Protein AF-A0A8J4PX14-F1 (afdb_monomer_lite)

Radius of gyration: 31.68 Å; chains: 1; bounding box: 66×35×113 Å

Foldseek 3Di:
DDDYDDDDDDDDDDDDDDPPPPDDPPPPVVVVVVLLVVLVVLVVVLCVQLVVLVVQLVVVCVVQNDPHPVSVVSVVSSVLSLLCSQPVPLSVQLCVQQVVCVVDPDDRPPSNVVSVVVSVVSSVVSVCSSPDDPPPD

pLDDT: mean 73.09, std 22.47, range [30.06, 97.12]

Structure (mmCIF, N/CA/C/O backbone):
data_AF-A0A8J4PX14-F1
#
_entry.id   AF-A0A8J4PX14-F1
#
loop_
_atom_site.group_PDB
_atom_site.id
_atom_site.type_symbol
_atom_site.label_atom_id
_atom_site.label_alt_id
_atom_site.label_comp_id
_atom_site.label_asym_id
_atom_site.label_entity_id
_atom_site.label_seq_id
_atom_site.pdbx_PDB_ins_code
_atom_site.Cartn_x
_atom_site.Cartn_y
_atom_site.Cartn_z
_atom_site.occupancy
_atom_site.B_iso_or_equiv
_atom_site.auth_seq_id
_atom_site.auth_comp_id
_atom_site.auth_asym_id
_atom_site.auth_atom_id
_atom_site.pdbx_PDB_model_num
ATOM 1 N N . MET A 1 1 ? -36.369 -15.112 91.575 1.00 40.59 1 MET A N 1
ATOM 2 C CA . MET A 1 1 ? -36.969 -16.454 91.476 1.00 40.59 1 MET A CA 1
ATOM 3 C C . MET A 1 1 ? -36.694 -16.971 90.076 1.00 40.59 1 MET A C 1
ATOM 5 O O . MET A 1 1 ? -37.135 -16.351 89.119 1.00 40.59 1 MET A O 1
ATOM 9 N N . SER A 1 2 ? -35.874 -18.019 89.981 1.00 30.06 2 SER A N 1
ATOM 10 C CA . SER A 1 2 ? -35.729 -18.909 88.817 1.00 30.06 2 SER A CA 1
ATOM 11 C C . SER A 1 2 ? -37.107 -19.514 88.474 1.00 30.06 2 SER A C 1
ATOM 13 O O . SER A 1 2 ? -37.951 -19.571 89.363 1.00 30.06 2 SER A O 1
ATOM 15 N N . THR A 1 3 ? -37.457 -19.880 87.237 1.00 31.44 3 THR A N 1
ATOM 16 C CA . THR A 1 3 ? -36.949 -21.044 86.479 1.00 31.44 3 THR A CA 1
ATOM 17 C C . THR A 1 3 ? -37.614 -21.076 85.077 1.00 31.44 3 THR A C 1
ATOM 19 O O . THR A 1 3 ? -38.815 -20.837 85.016 1.00 31.44 3 THR A O 1
ATOM 22 N N . THR A 1 4 ? -36.872 -21.201 83.954 1.00 35.91 4 THR A N 1
ATOM 23 C CA . THR A 1 4 ? -36.577 -22.466 83.185 1.00 35.91 4 THR A CA 1
ATOM 24 C C . THR A 1 4 ? -37.675 -22.642 82.089 1.00 35.91 4 THR A C 1
ATOM 26 O O . THR A 1 4 ? -38.838 -22.430 82.389 1.00 35.91 4 THR A O 1
ATOM 29 N N . THR A 1 5 ? -37.482 -22.953 80.792 1.00 37.22 5 THR A N 1
ATOM 30 C CA . THR A 1 5 ? -36.417 -23.643 80.024 1.00 37.22 5 THR A CA 1
ATOM 31 C C . THR A 1 5 ? -36.849 -23.780 78.538 1.00 37.22 5 THR A C 1
ATOM 33 O O . THR A 1 5 ? -38.038 -23.989 78.331 1.00 37.22 5 THR A O 1
ATOM 36 N N . THR A 1 6 ? -35.887 -23.797 77.584 1.00 34.56 6 THR A N 1
ATOM 37 C CA . THR A 1 6 ? -35.778 -24.621 76.322 1.00 34.56 6 THR A CA 1
ATOM 38 C C . THR A 1 6 ? -36.933 -24.665 75.283 1.00 34.56 6 THR A C 1
ATOM 40 O O . THR A 1 6 ? -38.087 -24.555 75.648 1.00 34.56 6 THR A O 1
ATOM 43 N N . THR A 1 7 ? -36.801 -24.911 73.965 1.00 35.59 7 THR A N 1
ATOM 44 C CA . THR A 1 7 ? -35.745 -25.330 73.008 1.00 35.59 7 THR A CA 1
ATOM 45 C C . THR A 1 7 ? -36.362 -25.271 71.585 1.00 35.59 7 THR A C 1
ATOM 47 O O . THR A 1 7 ? -37.459 -25.774 71.389 1.00 35.59 7 THR A O 1
ATOM 50 N N . THR A 1 8 ? -35.643 -24.660 70.633 1.00 35.91 8 THR A N 1
ATOM 51 C CA . THR A 1 8 ? -35.328 -25.094 69.240 1.00 35.91 8 THR A CA 1
ATOM 52 C C . THR A 1 8 ? -36.409 -25.412 68.166 1.00 35.91 8 THR A C 1
ATOM 54 O O . THR A 1 8 ? -37.033 -26.462 68.191 1.00 35.91 8 THR A O 1
ATOM 57 N N . ALA A 1 9 ? -36.380 -24.564 67.115 1.00 38.91 9 ALA A N 1
ATOM 58 C CA . ALA A 1 9 ? -36.280 -24.822 65.653 1.00 38.91 9 ALA A CA 1
ATOM 59 C C . ALA A 1 9 ? -37.485 -25.100 64.714 1.00 38.91 9 ALA A C 1
ATOM 61 O O . ALA A 1 9 ? -38.444 -25.783 65.050 1.00 38.91 9 ALA A O 1
ATOM 62 N N . ALA A 1 10 ? -37.236 -24.637 63.469 1.00 36.09 10 ALA A N 1
ATOM 63 C CA . ALA A 1 10 ? -37.958 -24.705 62.184 1.00 36.09 10 ALA A CA 1
ATOM 64 C C . ALA A 1 10 ? -39.136 -23.712 62.057 1.00 36.09 10 ALA A C 1
ATOM 66 O O . ALA A 1 10 ? -39.951 -23.604 62.956 1.00 36.09 10 ALA A O 1
ATOM 67 N N . ASP A 1 11 ? -39.275 -22.894 61.009 1.00 40.09 11 ASP A N 1
ATOM 68 C CA . ASP A 1 11 ? -39.080 -23.210 59.595 1.00 40.09 11 ASP A CA 1
ATOM 69 C C . ASP A 1 11 ? -38.941 -21.920 58.742 1.00 40.09 11 ASP A C 1
ATOM 71 O O . ASP A 1 11 ? -39.636 -20.935 58.971 1.00 40.09 11 ASP A O 1
ATOM 75 N N . ASN A 1 12 ? -37.989 -21.965 57.805 1.00 39.19 12 ASN A N 1
ATOM 76 C CA . ASN A 1 12 ? -37.884 -21.306 56.493 1.00 39.19 12 ASN A CA 1
ATOM 77 C C . ASN A 1 12 ? -38.419 -19.884 56.221 1.00 39.19 12 ASN A C 1
ATOM 79 O O . ASN A 1 12 ? -39.603 -19.592 56.328 1.00 39.19 12 ASN A O 1
ATOM 83 N N . GLY A 1 13 ? -37.554 -19.072 55.590 1.00 36.53 13 GLY A N 1
ATOM 84 C CA . GLY A 1 13 ? -38.015 -18.091 54.594 1.00 36.53 13 GLY A CA 1
ATOM 85 C C . GLY A 1 13 ? -37.342 -16.726 54.628 1.00 36.53 13 GLY A C 1
ATOM 86 O O . GLY A 1 13 ? -38.005 -15.701 54.710 1.00 36.53 13 GLY A O 1
ATOM 87 N N . ASN A 1 14 ? -36.016 -16.717 54.581 1.00 37.09 14 ASN A N 1
ATOM 88 C CA . ASN A 1 14 ? -35.177 -15.534 54.465 1.00 37.09 14 ASN A CA 1
ATOM 89 C C . ASN A 1 14 ? -35.270 -14.902 53.050 1.00 37.09 14 ASN A C 1
ATOM 91 O O . ASN A 1 14 ? -35.426 -15.621 52.067 1.00 37.09 14 ASN A O 1
ATOM 95 N N . GLN A 1 15 ? -34.974 -13.597 52.985 1.00 37.38 15 GLN A N 1
ATOM 96 C CA . GLN A 1 15 ? -34.470 -12.820 51.829 1.00 37.38 15 GLN A CA 1
ATOM 97 C C . GLN A 1 15 ? -35.516 -12.161 50.910 1.00 37.38 15 GLN A C 1
ATOM 99 O O . GLN A 1 15 ? -36.243 -12.813 50.177 1.00 37.38 15 GLN A O 1
ATOM 104 N N . MET A 1 16 ? -35.743 -10.850 51.051 1.00 39.72 16 MET A N 1
ATOM 105 C CA . MET A 1 16 ? -34.921 -9.705 50.596 1.00 39.72 16 MET A CA 1
ATOM 106 C C . MET A 1 16 ? -35.295 -9.235 49.179 1.00 39.72 16 MET A C 1
ATOM 108 O O . MET A 1 16 ? -35.085 -9.924 48.192 1.00 39.72 16 MET A O 1
ATOM 112 N N . ILE A 1 17 ? -35.845 -8.015 49.141 1.00 47.00 17 ILE A N 1
ATOM 113 C CA . ILE A 1 17 ? -35.634 -6.928 48.169 1.00 47.00 17 ILE A CA 1
ATOM 114 C C . ILE A 1 17 ? -35.046 -7.369 46.814 1.00 47.00 17 ILE A C 1
ATOM 116 O O . ILE A 1 17 ? -33.834 -7.492 46.659 1.00 47.00 17 ILE A O 1
ATOM 120 N N . GLY A 1 18 ? -35.909 -7.508 45.807 1.00 33.50 18 GLY A N 1
ATOM 121 C CA . GLY A 1 18 ? -35.527 -7.728 44.413 1.00 33.50 18 GLY A CA 1
ATOM 122 C C . GLY A 1 18 ? -36.053 -6.609 43.523 1.00 33.50 18 GLY A C 1
ATOM 123 O O . GLY A 1 18 ? -37.163 -6.686 43.009 1.00 33.50 18 GLY A O 1
ATOM 124 N N . ASN 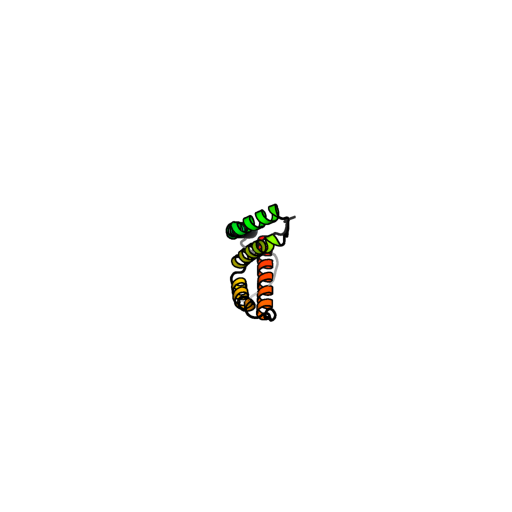A 1 19 ? -35.246 -5.564 43.353 1.00 39.38 19 ASN A N 1
ATOM 125 C CA . ASN A 1 19 ? -35.448 -4.512 42.364 1.00 39.38 19 ASN A CA 1
ATOM 126 C C . ASN A 1 19 ? -35.190 -5.121 40.971 1.00 39.38 19 ASN A C 1
ATOM 128 O O . ASN A 1 19 ? -34.036 -5.283 40.571 1.00 39.38 19 ASN A O 1
ATOM 132 N N . ILE A 1 20 ? -36.240 -5.516 40.249 1.00 43.06 20 ILE A N 1
ATOM 133 C CA . ILE A 1 20 ? -36.115 -6.050 38.885 1.00 43.06 20 ILE A CA 1
ATOM 134 C C . ILE A 1 20 ? -35.960 -4.861 37.929 1.00 43.06 20 ILE A C 1
ATOM 136 O O . ILE A 1 20 ? -36.902 -4.430 37.271 1.00 43.06 20 ILE A O 1
ATOM 140 N N . LEU A 1 21 ? -34.749 -4.301 37.885 1.00 37.38 21 LEU A N 1
ATOM 141 C CA . LEU A 1 21 ? -34.291 -3.513 36.748 1.00 37.38 21 LEU A CA 1
ATOM 142 C C . LEU A 1 21 ? -33.835 -4.516 35.685 1.00 37.38 21 LEU A C 1
ATOM 144 O O . LEU A 1 21 ? -32.763 -5.116 35.789 1.00 37.38 21 LEU A O 1
ATOM 148 N N . SER A 1 22 ? -34.686 -4.736 34.690 1.00 41.22 22 SER A N 1
ATOM 149 C CA . SER A 1 22 ? -34.399 -5.544 33.511 1.00 41.22 22 SER A CA 1
ATOM 150 C C . SER A 1 22 ? -33.122 -5.036 32.831 1.00 41.22 22 SER A C 1
ATOM 152 O O . SER A 1 22 ? -33.132 -4.010 32.154 1.00 41.22 22 SER A O 1
ATOM 154 N N . LYS A 1 23 ? -32.000 -5.740 33.020 1.00 39.00 23 LYS A N 1
ATOM 155 C CA . LYS A 1 23 ? -30.774 -5.539 32.241 1.00 39.00 23 LYS A CA 1
ATOM 156 C C . LYS A 1 23 ? -31.018 -6.051 30.824 1.00 39.00 23 LYS A C 1
ATOM 158 O O . LYS A 1 23 ? -30.831 -7.226 30.535 1.00 39.00 23 LYS A O 1
ATOM 163 N N . THR A 1 24 ? -31.444 -5.162 29.941 1.00 47.75 24 THR A N 1
ATOM 164 C CA . THR A 1 24 ? -31.309 -5.348 28.496 1.00 47.75 24 THR A CA 1
ATOM 165 C C . THR A 1 24 ? -29.828 -5.472 28.103 1.00 47.75 24 THR A C 1
ATOM 167 O O . THR A 1 24 ? -29.012 -4.695 28.613 1.00 47.75 24 THR A O 1
ATOM 170 N N . PRO A 1 25 ? -29.453 -6.363 27.168 1.00 46.44 25 PRO A N 1
ATOM 171 C CA . PRO A 1 25 ? -28.096 -6.457 26.636 1.00 46.44 25 PRO A CA 1
ATOM 172 C C . PRO A 1 25 ? -27.865 -5.356 25.581 1.00 46.44 25 PRO A C 1
ATOM 174 O O . PRO A 1 25 ? -27.688 -5.634 24.409 1.00 46.44 25 PRO A O 1
ATOM 177 N N . PHE A 1 26 ? -27.896 -4.080 25.977 1.00 44.81 26 PHE A N 1
ATOM 178 C CA . PHE A 1 26 ? -27.742 -2.938 25.050 1.00 44.81 26 PHE A CA 1
ATOM 179 C C . PHE A 1 26 ? -26.275 -2.546 24.769 1.00 44.81 26 PHE A C 1
ATOM 181 O O . PHE A 1 26 ? -26.020 -1.633 23.989 1.00 44.81 26 PHE A O 1
ATOM 188 N N . GLY A 1 27 ? -25.299 -3.205 25.405 1.00 47.22 27 GLY A N 1
ATOM 189 C CA . GLY A 1 27 ? -23.880 -2.824 25.322 1.00 47.22 27 GLY A CA 1
ATOM 190 C C . GLY A 1 27 ? -23.070 -3.502 24.210 1.00 47.22 27 GLY A C 1
ATOM 191 O O . GLY A 1 27 ? -22.103 -2.913 23.732 1.00 47.22 27 GLY A O 1
ATOM 192 N N . GLN A 1 28 ? -23.439 -4.717 23.785 1.00 48.06 28 GLN A N 1
ATOM 193 C CA . GLN A 1 28 ? -22.670 -5.470 22.779 1.00 48.06 28 GLN A CA 1
ATOM 194 C C . GLN A 1 28 ? -22.981 -5.024 21.344 1.00 48.06 28 GLN A C 1
ATOM 196 O O . GLN A 1 28 ? -22.049 -4.842 20.562 1.00 48.06 28 GLN A O 1
ATOM 201 N N . ASP A 1 29 ? -24.246 -4.745 21.020 1.00 51.19 29 ASP A N 1
ATOM 202 C CA . ASP A 1 29 ? -24.641 -4.245 19.696 1.00 51.19 29 ASP A CA 1
ATOM 203 C C . ASP A 1 29 ? -24.076 -2.851 19.385 1.00 51.19 29 ASP A C 1
ATOM 205 O O . ASP A 1 29 ? -23.633 -2.597 18.265 1.00 51.19 29 ASP A O 1
ATOM 209 N N . GLN A 1 30 ? -23.999 -1.954 20.378 1.00 54.94 30 GLN A N 1
ATOM 210 C CA . GLN A 1 30 ? -23.399 -0.627 20.187 1.00 54.94 30 GLN A CA 1
ATOM 211 C C . GLN A 1 30 ? -21.893 -0.690 19.905 1.00 54.94 30 GLN A C 1
ATOM 213 O O . GLN A 1 30 ? -21.396 0.084 19.087 1.00 54.94 30 GLN A O 1
ATOM 218 N N . GLN A 1 31 ? -21.160 -1.602 20.551 1.00 57.56 31 GLN A N 1
ATOM 219 C CA . GLN A 1 31 ? -19.727 -1.769 20.291 1.00 57.56 31 GLN A CA 1
ATOM 220 C C . GLN A 1 31 ? -19.463 -2.398 18.922 1.00 57.56 31 GLN A C 1
ATOM 222 O O . GLN A 1 31 ? -18.544 -1.962 18.229 1.00 57.56 31 GLN A O 1
ATOM 227 N N . LEU A 1 32 ? -20.278 -3.370 18.500 1.00 58.09 32 LEU A N 1
ATOM 228 C CA . LEU A 1 32 ? -20.174 -3.962 17.164 1.00 58.09 32 LEU A CA 1
ATOM 229 C C . LEU A 1 32 ? -20.493 -2.944 16.062 1.00 58.09 32 LEU A C 1
ATOM 231 O O . LEU A 1 32 ? -19.744 -2.856 15.089 1.00 58.09 32 LEU A O 1
ATOM 235 N N . GLN A 1 33 ? -21.539 -2.129 16.239 1.00 60.44 33 GLN A N 1
ATOM 236 C CA . GLN A 1 33 ? -21.878 -1.063 15.293 1.00 60.44 33 GLN A CA 1
ATOM 237 C C . GLN A 1 33 ? -20.797 0.022 15.233 1.00 60.44 33 GLN A C 1
ATOM 239 O O . GLN A 1 33 ? -20.391 0.397 14.138 1.00 60.44 33 GLN A O 1
ATOM 244 N N . GLN A 1 34 ? -20.256 0.482 16.368 1.00 62.03 34 GLN A N 1
ATOM 245 C CA . GLN A 1 34 ? -19.150 1.455 16.367 1.00 62.03 34 GLN A CA 1
ATOM 246 C C . GLN A 1 34 ? -17.884 0.893 15.713 1.00 62.03 34 GLN A C 1
ATOM 248 O O . GLN A 1 34 ? -17.211 1.602 14.964 1.00 62.03 34 GLN A O 1
ATOM 253 N N . GLN A 1 35 ? -17.577 -0.384 15.952 1.00 62.12 35 GLN A N 1
ATOM 254 C CA . GLN A 1 35 ? -16.419 -1.042 15.357 1.00 62.12 35 GLN A CA 1
ATOM 255 C C . GLN A 1 35 ? -16.589 -1.240 13.843 1.00 62.12 35 GLN A C 1
ATOM 257 O O . GLN A 1 35 ? -15.630 -1.047 13.099 1.00 62.12 35 GLN A O 1
ATOM 262 N N . GLN A 1 36 ? -17.791 -1.571 13.359 1.00 60.94 36 GLN A N 1
ATOM 263 C CA . GLN A 1 36 ? -18.084 -1.625 11.922 1.00 60.94 36 GLN A CA 1
ATOM 264 C C . GLN A 1 36 ? -18.052 -0.232 11.277 1.00 60.94 36 GLN A C 1
ATOM 266 O O . GLN A 1 36 ? -17.442 -0.069 10.222 1.00 60.94 36 GLN A O 1
ATOM 271 N N . GLN A 1 37 ? -18.621 0.784 11.932 1.00 61.62 37 GLN A N 1
ATOM 272 C CA . GLN A 1 37 ? -18.620 2.162 11.434 1.00 61.62 37 GLN A CA 1
ATOM 273 C C . GLN A 1 37 ? -17.190 2.705 11.289 1.00 61.62 37 GLN A C 1
ATOM 275 O O . GLN A 1 37 ? -16.845 3.248 10.244 1.00 61.62 37 GLN A O 1
ATOM 280 N N . GLN A 1 38 ? -16.326 2.491 12.291 1.00 63.62 38 GLN A N 1
ATOM 281 C CA . GLN A 1 38 ? -14.915 2.894 12.232 1.00 63.62 38 GLN A CA 1
ATOM 282 C C . GLN A 1 38 ? -14.143 2.196 11.102 1.00 63.62 38 GLN A C 1
ATOM 284 O O . GLN A 1 38 ? -13.299 2.826 10.460 1.00 63.62 38 GLN A O 1
ATOM 289 N N . LYS A 1 39 ? -14.428 0.914 10.827 1.00 62.41 39 LYS A N 1
ATOM 290 C CA . LYS A 1 39 ? -13.795 0.177 9.718 1.00 62.41 39 LYS A CA 1
ATOM 291 C C . LYS A 1 39 ? -14.177 0.758 8.360 1.00 62.41 39 LYS A C 1
ATOM 293 O O . LYS A 1 39 ? -13.288 0.970 7.539 1.00 62.41 39 LYS A O 1
ATOM 298 N N . ILE A 1 40 ? -15.463 1.051 8.154 1.00 64.25 40 ILE A N 1
ATOM 299 C CA . ILE A 1 40 ? -15.974 1.663 6.919 1.00 64.25 40 ILE A CA 1
ATOM 300 C C . ILE A 1 40 ? -15.306 3.024 6.701 1.00 64.25 40 ILE A C 1
ATOM 302 O O . ILE A 1 40 ? -14.704 3.236 5.653 1.00 64.25 40 ILE A O 1
ATOM 306 N N . THR A 1 41 ? -15.271 3.887 7.726 1.00 73.62 41 THR A N 1
ATOM 307 C CA . THR A 1 41 ? -14.597 5.193 7.628 1.00 73.62 41 THR A CA 1
ATOM 308 C C . THR A 1 41 ? -13.110 5.055 7.289 1.00 73.62 41 THR A C 1
ATOM 310 O O . THR A 1 41 ? -12.593 5.820 6.481 1.00 73.62 41 THR A O 1
ATOM 313 N N . THR A 1 42 ? -12.417 4.067 7.864 1.00 77.75 42 THR A N 1
ATOM 314 C CA . THR A 1 42 ? -10.980 3.860 7.608 1.00 77.75 42 THR A CA 1
ATOM 315 C C . THR A 1 42 ? -10.719 3.357 6.185 1.00 77.75 42 THR A C 1
ATOM 317 O O . THR A 1 42 ? -9.786 3.820 5.532 1.00 77.75 42 THR A O 1
ATOM 320 N N . ALA A 1 43 ? -11.544 2.435 5.675 1.00 79.94 43 ALA A N 1
ATOM 321 C CA . ALA A 1 43 ? -11.435 1.945 4.300 1.00 79.94 43 ALA A CA 1
ATOM 322 C C . ALA A 1 43 ? -11.718 3.056 3.277 1.00 79.94 43 ALA A C 1
ATOM 324 O O . ALA A 1 43 ? -10.972 3.212 2.311 1.00 79.94 43 ALA A O 1
ATOM 325 N N . GLU A 1 44 ? -12.766 3.848 3.510 1.00 82.12 44 GLU A N 1
ATOM 326 C CA . GLU A 1 44 ? -13.155 4.975 2.658 1.00 82.12 44 GLU A CA 1
ATOM 327 C C . GLU A 1 44 ? -12.096 6.079 2.649 1.00 82.12 44 GLU A C 1
ATOM 329 O O . GLU A 1 44 ? -11.745 6.595 1.584 1.00 82.12 44 GLU A O 1
ATOM 334 N N . GLN A 1 45 ? -11.537 6.413 3.817 1.00 87.19 45 GLN A N 1
ATOM 335 C CA . GLN A 1 45 ? -10.428 7.361 3.917 1.00 87.19 45 GLN A CA 1
ATOM 336 C C . GLN A 1 45 ? -9.208 6.865 3.146 1.00 87.19 45 GLN A C 1
ATOM 338 O O . GLN A 1 45 ? -8.651 7.616 2.353 1.00 87.19 45 GLN A O 1
ATOM 343 N N . LEU A 1 46 ? -8.828 5.596 3.309 1.00 88.19 46 LEU A N 1
ATOM 344 C CA . LEU A 1 46 ? -7.684 5.025 2.602 1.00 88.19 46 LEU A CA 1
ATOM 345 C C . LEU A 1 46 ? -7.888 5.024 1.079 1.00 88.19 46 LEU A C 1
ATOM 347 O O . LEU A 1 46 ? -6.974 5.371 0.329 1.00 88.19 46 LEU A O 1
ATOM 351 N N . ALA A 1 47 ? -9.095 4.671 0.627 1.00 87.12 47 ALA A N 1
ATOM 352 C CA . ALA A 1 47 ? -9.466 4.705 -0.783 1.00 87.12 47 ALA A CA 1
ATOM 353 C C . ALA A 1 47 ? -9.397 6.129 -1.347 1.00 87.12 47 ALA A C 1
ATOM 355 O O . ALA A 1 47 ? -8.831 6.323 -2.418 1.00 87.12 47 ALA A O 1
ATOM 356 N N . THR A 1 48 ? -9.901 7.118 -0.604 1.00 92.12 48 THR A N 1
ATOM 357 C CA . THR A 1 48 ? -9.891 8.532 -1.006 1.00 92.12 48 THR A CA 1
ATOM 358 C C . THR A 1 48 ? -8.467 9.086 -1.056 1.00 92.12 48 THR A C 1
ATOM 360 O O . THR A 1 48 ? -8.067 9.688 -2.051 1.00 92.12 48 THR A O 1
ATOM 363 N N . THR A 1 49 ? -7.666 8.852 -0.014 1.00 94.06 49 THR A N 1
ATOM 364 C CA . THR A 1 49 ? -6.295 9.371 0.079 1.00 94.06 49 THR A CA 1
ATOM 365 C C . THR A 1 49 ? -5.401 8.810 -1.025 1.00 94.06 49 THR A C 1
ATOM 367 O O . THR A 1 49 ? -4.636 9.551 -1.643 1.00 94.06 49 THR A O 1
ATOM 370 N N . CYS A 1 50 ? -5.518 7.515 -1.327 1.00 94.94 50 CYS A N 1
ATOM 371 C CA . CYS A 1 50 ? -4.685 6.856 -2.333 1.00 94.94 50 CYS A CA 1
ATOM 372 C C . CYS A 1 50 ? -5.332 6.759 -3.724 1.00 94.94 50 CYS A C 1
ATOM 374 O O . CYS A 1 50 ? -4.774 6.094 -4.602 1.00 94.94 50 CYS A O 1
ATOM 376 N N . GLN A 1 51 ? -6.461 7.442 -3.953 1.00 94.38 51 GLN A N 1
ATOM 377 C CA . GLN A 1 51 ? -7.258 7.330 -5.177 1.00 94.38 51 GLN A CA 1
ATOM 378 C C . GLN A 1 51 ? -6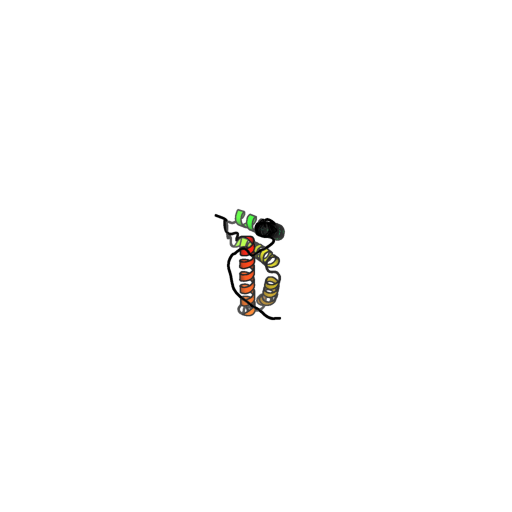.455 7.648 -6.440 1.00 94.38 51 GLN A C 1
ATOM 380 O O . GLN A 1 51 ? -6.471 6.873 -7.387 1.00 94.38 51 GLN A O 1
ATOM 385 N N . ILE A 1 52 ? -5.679 8.736 -6.439 1.00 96.25 52 ILE A N 1
ATOM 386 C CA . ILE A 1 52 ? -4.868 9.135 -7.604 1.00 96.25 52 ILE A CA 1
ATOM 387 C C . ILE A 1 52 ? -3.899 8.018 -8.008 1.00 96.25 52 ILE A C 1
ATOM 389 O O . ILE A 1 52 ? -3.726 7.725 -9.193 1.00 96.25 52 ILE A O 1
ATOM 393 N N . GLN A 1 53 ? -3.261 7.383 -7.023 1.00 95.94 53 GLN A N 1
ATOM 394 C CA . GLN A 1 53 ? -2.310 6.306 -7.284 1.00 95.94 53 GLN A CA 1
ATOM 395 C C . GLN A 1 53 ? -3.028 5.057 -7.795 1.00 95.94 53 GLN A C 1
ATOM 397 O O . GLN A 1 53 ? -2.541 4.431 -8.734 1.00 95.94 53 GLN A O 1
ATOM 402 N N . PHE A 1 54 ? -4.196 4.743 -7.224 1.00 95.00 54 PHE A N 1
ATOM 403 C CA . PHE A 1 54 ? -5.058 3.654 -7.676 1.00 95.00 54 PHE A CA 1
ATOM 404 C C . PHE A 1 54 ? -5.528 3.852 -9.126 1.00 95.00 54 PHE A C 1
ATOM 406 O O . PHE A 1 54 ? -5.348 2.965 -9.956 1.00 95.00 54 PHE A O 1
ATOM 413 N N . ASP A 1 55 ? -6.050 5.030 -9.464 1.00 96.31 55 ASP A N 1
ATOM 414 C CA . ASP A 1 55 ? -6.520 5.348 -10.814 1.00 96.31 55 ASP A CA 1
ATOM 415 C C . ASP A 1 55 ? -5.380 5.253 -11.832 1.00 96.31 55 ASP A C 1
ATOM 417 O O . ASP A 1 55 ? -5.561 4.755 -12.943 1.00 96.31 55 ASP A O 1
ATOM 421 N N . THR A 1 56 ? -4.177 5.680 -11.442 1.00 95.69 56 THR A N 1
ATOM 422 C CA . THR A 1 56 ? -2.994 5.629 -12.307 1.00 95.69 56 THR A CA 1
ATOM 423 C C . THR A 1 56 ? -2.570 4.188 -12.604 1.00 95.69 56 THR A C 1
ATOM 425 O O . THR A 1 56 ? -2.335 3.850 -13.769 1.00 95.69 56 THR A O 1
ATOM 428 N N . ILE A 1 57 ? -2.495 3.315 -11.587 1.00 96.25 57 ILE A N 1
ATOM 429 C CA . ILE A 1 57 ? -2.186 1.895 -11.820 1.00 96.25 57 ILE A CA 1
ATOM 430 C C . ILE A 1 57 ? -3.305 1.220 -12.617 1.00 96.25 57 ILE A C 1
ATOM 432 O O . ILE A 1 57 ? -3.015 0.535 -13.596 1.00 96.25 57 ILE A O 1
ATOM 436 N N . TYR A 1 58 ? -4.568 1.498 -12.292 1.00 95.62 58 TYR A N 1
ATOM 437 C CA . TYR A 1 58 ? -5.724 0.945 -12.991 1.00 95.62 58 TYR A CA 1
ATOM 438 C C . TYR A 1 58 ? -5.731 1.310 -14.482 1.00 95.62 58 TYR A C 1
ATOM 440 O O . TYR A 1 58 ? -5.901 0.441 -15.340 1.00 95.62 58 TYR A O 1
ATOM 448 N N . GLN A 1 59 ? -5.488 2.579 -14.821 1.00 96.94 59 GLN A N 1
ATOM 449 C CA . GLN A 1 59 ? -5.387 3.023 -16.214 1.00 96.94 59 GLN A CA 1
ATOM 450 C C . GLN A 1 59 ? -4.210 2.362 -16.938 1.00 96.94 59 GLN A C 1
ATOM 452 O O . GLN A 1 59 ? -4.338 1.969 -18.101 1.00 96.94 59 GLN A O 1
ATOM 457 N N . CYS A 1 60 ? -3.069 2.212 -16.261 1.00 96.88 60 CYS A N 1
ATOM 458 C CA . CYS A 1 60 ? -1.910 1.541 -16.834 1.00 96.88 60 CYS A CA 1
ATOM 459 C C . CYS A 1 60 ? -2.204 0.063 -17.130 1.00 96.88 60 CYS A C 1
ATOM 461 O O . CYS A 1 60 ? -1.966 -0.394 -18.248 1.00 96.88 60 CYS A O 1
ATOM 463 N N . GLU A 1 61 ? -2.772 -0.671 -16.174 1.00 95.94 61 GLU A N 1
ATOM 464 C CA . GLU A 1 61 ? -3.097 -2.093 -16.335 1.00 95.94 61 GLU A CA 1
ATOM 465 C C . GLU A 1 61 ? -4.220 -2.322 -17.348 1.00 95.94 61 GLU A C 1
ATOM 467 O O . GLU A 1 61 ? -4.168 -3.279 -18.119 1.00 95.94 61 GLU A O 1
ATOM 472 N N . THR A 1 62 ? -5.182 -1.400 -17.437 1.00 96.94 62 THR A N 1
ATOM 473 C CA . THR A 1 62 ? -6.205 -1.411 -18.494 1.00 96.94 62 THR A CA 1
ATOM 474 C C . THR A 1 62 ? -5.572 -1.294 -19.883 1.00 96.94 62 THR A C 1
ATOM 476 O O . THR A 1 62 ? -6.033 -1.924 -20.833 1.00 96.94 62 THR A O 1
ATOM 479 N N . LYS A 1 63 ? -4.501 -0.502 -20.019 1.00 97.12 63 LYS A N 1
ATOM 480 C CA . LYS A 1 63 ? -3.833 -0.256 -21.303 1.00 97.12 63 LYS A CA 1
ATOM 481 C C . LYS A 1 63 ? -2.821 -1.337 -21.687 1.00 97.12 63 LYS A C 1
ATOM 483 O O . LYS A 1 63 ? -2.720 -1.676 -22.864 1.00 97.12 63 LYS A O 1
ATOM 488 N N . TYR A 1 64 ? -2.039 -1.834 -20.731 1.00 95.56 64 TYR A N 1
ATOM 489 C CA . TYR A 1 64 ? -0.887 -2.707 -20.994 1.00 95.56 64 TYR A CA 1
ATOM 490 C C . TYR A 1 64 ? -1.054 -4.138 -20.473 1.00 95.56 64 TYR A C 1
ATOM 492 O O . TYR A 1 64 ? -0.141 -4.949 -20.634 1.00 95.56 64 TYR A O 1
ATOM 500 N N . GLY A 1 65 ? -2.200 -4.451 -19.870 1.00 92.81 65 GLY A N 1
ATOM 501 C CA . GLY A 1 65 ? -2.479 -5.733 -19.238 1.00 92.81 65 GLY A CA 1
ATOM 502 C C . GLY A 1 65 ? -2.148 -5.743 -17.745 1.00 92.81 65 GLY A C 1
ATOM 503 O O . GLY A 1 65 ? -1.319 -4.979 -17.247 1.00 92.81 65 GLY A O 1
ATOM 504 N N . ASN A 1 66 ? -2.817 -6.646 -17.033 1.00 90.75 66 ASN A N 1
ATOM 505 C CA . ASN A 1 66 ? -2.648 -6.846 -15.597 1.00 90.75 66 ASN A CA 1
ATOM 506 C C . ASN A 1 66 ? -1.205 -7.270 -15.260 1.00 90.75 66 ASN A C 1
ATOM 508 O O . ASN A 1 66 ? -0.632 -8.103 -15.967 1.00 90.75 66 ASN A O 1
ATOM 512 N N . ASN A 1 67 ? -0.627 -6.723 -14.184 1.00 87.50 67 ASN A N 1
ATOM 513 C CA . ASN A 1 67 ? 0.759 -6.963 -13.762 1.00 87.50 67 ASN A CA 1
ATOM 514 C C . ASN A 1 67 ? 1.812 -6.653 -14.840 1.00 87.50 67 ASN A C 1
ATOM 516 O O . ASN A 1 67 ? 2.915 -7.209 -14.825 1.00 87.50 67 ASN A O 1
ATOM 520 N N . SER A 1 68 ? 1.494 -5.768 -15.789 1.00 92.19 68 SER A N 1
ATOM 521 C CA . SER A 1 68 ? 2.455 -5.361 -16.809 1.00 92.19 68 SER A CA 1
ATOM 522 C C . SER A 1 68 ? 3.684 -4.712 -16.152 1.00 92.19 68 SER A C 1
ATOM 524 O O . SER A 1 68 ? 3.524 -3.793 -15.340 1.00 92.19 68 SER A O 1
ATOM 526 N N . PRO A 1 69 ? 4.924 -5.110 -16.506 1.00 94.12 69 PRO A N 1
ATOM 527 C CA . PRO A 1 69 ? 6.142 -4.506 -15.956 1.00 94.12 69 PRO A CA 1
ATOM 528 C C . PRO A 1 69 ? 6.209 -2.988 -16.154 1.00 94.12 69 PRO A C 1
ATOM 530 O O . PRO A 1 69 ? 6.791 -2.277 -15.335 1.00 94.12 69 PRO A O 1
ATOM 533 N N . VAL A 1 70 ? 5.559 -2.487 -17.210 1.00 94.75 70 VAL A N 1
ATOM 534 C CA . VAL A 1 70 ? 5.440 -1.057 -17.531 1.00 94.75 70 VAL A CA 1
ATOM 535 C C . VAL A 1 70 ? 4.688 -0.289 -16.432 1.00 94.75 70 VAL A C 1
ATOM 537 O O . VAL A 1 70 ? 4.918 0.901 -16.244 1.00 94.75 70 VAL A O 1
ATOM 540 N N . CYS A 1 71 ? 3.834 -0.976 -15.671 1.00 94.69 71 CYS A N 1
ATOM 541 C CA . CYS A 1 71 ? 3.019 -0.414 -14.598 1.00 94.69 71 CYS A CA 1
ATOM 542 C C . CYS A 1 71 ? 3.626 -0.593 -13.195 1.00 94.69 71 CYS A C 1
ATOM 544 O O . CYS A 1 71 ? 3.068 -0.110 -12.210 1.00 94.69 71 CYS A O 1
ATOM 546 N N . SER A 1 72 ? 4.779 -1.260 -13.082 1.00 93.00 72 SER A N 1
ATOM 547 C CA . SER A 1 72 ? 5.412 -1.602 -11.797 1.00 93.00 72 SER A CA 1
ATOM 548 C C . SER A 1 72 ? 5.721 -0.389 -10.910 1.00 93.00 72 SER A C 1
ATOM 550 O O . SER A 1 72 ? 5.581 -0.461 -9.684 1.00 93.00 72 SER A O 1
ATOM 552 N N . SER A 1 73 ? 6.093 0.745 -11.508 1.00 92.81 73 SER A N 1
ATOM 553 C CA . SER A 1 73 ? 6.340 1.997 -10.788 1.00 92.81 73 SER A CA 1
ATOM 554 C C . SER A 1 73 ? 5.055 2.577 -10.189 1.00 92.81 73 SER A C 1
ATOM 556 O O . SER A 1 73 ? 5.067 3.002 -9.035 1.00 92.81 73 SER A O 1
ATOM 558 N N . PHE A 1 74 ? 3.934 2.524 -10.913 1.00 94.56 74 PHE A N 1
ATOM 559 C CA . PHE A 1 74 ? 2.627 2.969 -10.416 1.00 94.56 74 PHE A CA 1
ATOM 560 C C . PHE A 1 74 ? 2.100 2.052 -9.314 1.00 94.56 74 PHE A C 1
ATOM 562 O O . PHE A 1 74 ? 1.609 2.530 -8.294 1.00 94.56 74 PHE A O 1
ATOM 569 N N . LEU A 1 75 ? 2.291 0.737 -9.457 1.00 92.81 75 LEU A N 1
ATOM 570 C CA . LEU A 1 75 ? 1.965 -0.223 -8.404 1.00 92.81 75 LEU A CA 1
ATOM 571 C C . LEU A 1 75 ? 2.781 0.055 -7.133 1.00 92.81 75 LEU A C 1
ATOM 573 O O . LEU A 1 75 ? 2.254 -0.006 -6.023 1.00 92.81 75 LEU A O 1
ATOM 577 N N . THR A 1 76 ? 4.063 0.385 -7.288 1.00 91.69 76 THR A N 1
ATOM 578 C CA . THR A 1 76 ? 4.934 0.759 -6.165 1.00 91.69 76 THR A CA 1
ATOM 579 C C . THR A 1 76 ? 4.461 2.052 -5.502 1.00 91.69 76 THR A C 1
ATOM 581 O O . THR A 1 76 ? 4.390 2.112 -4.277 1.00 91.69 76 THR A O 1
ATOM 584 N N . ALA A 1 77 ? 4.081 3.066 -6.284 1.00 93.25 77 ALA A N 1
ATOM 585 C CA . ALA A 1 77 ? 3.546 4.322 -5.762 1.00 93.25 77 ALA A CA 1
ATOM 586 C C . ALA A 1 77 ? 2.241 4.111 -4.976 1.00 93.25 77 ALA A C 1
ATOM 588 O O . ALA A 1 77 ? 2.097 4.631 -3.869 1.00 93.25 77 ALA A O 1
ATOM 589 N N . TYR A 1 78 ? 1.334 3.278 -5.494 1.00 93.88 78 TYR A N 1
ATOM 590 C CA . TYR A 1 78 ? 0.106 2.905 -4.795 1.00 93.88 78 TYR A CA 1
ATOM 591 C C . TYR A 1 78 ? 0.389 2.166 -3.479 1.00 93.88 78 TYR A C 1
ATOM 593 O O . TYR A 1 78 ? -0.118 2.561 -2.429 1.00 93.88 78 TYR A O 1
ATOM 601 N N . LYS A 1 79 ? 1.272 1.158 -3.493 1.00 91.50 79 LYS A N 1
ATOM 602 C CA . LYS A 1 79 ? 1.687 0.434 -2.276 1.00 91.50 79 LYS A CA 1
ATOM 603 C C . LYS A 1 79 ? 2.335 1.347 -1.238 1.00 91.50 79 LYS A C 1
ATOM 605 O O . LYS A 1 79 ? 2.076 1.186 -0.047 1.00 91.50 79 LYS A O 1
ATOM 610 N N . ASN A 1 80 ? 3.157 2.300 -1.674 1.00 92.50 80 ASN A N 1
ATOM 611 C CA . ASN A 1 80 ? 3.785 3.271 -0.783 1.00 92.50 80 ASN A CA 1
ATOM 612 C C . ASN A 1 80 ? 2.747 4.186 -0.129 1.00 92.50 80 ASN A C 1
ATOM 614 O O . ASN A 1 80 ? 2.844 4.402 1.073 1.00 92.50 80 ASN A O 1
ATOM 618 N N . CYS A 1 81 ? 1.738 4.645 -0.877 1.00 93.94 81 CYS A N 1
ATOM 619 C CA . CYS A 1 81 ? 0.629 5.417 -0.314 1.00 93.94 81 CYS A CA 1
ATOM 620 C C . CYS A 1 81 ? -0.127 4.617 0.757 1.00 93.94 81 CYS A C 1
ATOM 622 O O . CYS A 1 81 ? -0.272 5.069 1.887 1.00 93.94 81 CYS A O 1
ATOM 624 N N . LEU A 1 82 ? -0.529 3.376 0.455 1.00 92.38 82 LEU A N 1
ATOM 625 C CA . LEU A 1 82 ? -1.205 2.528 1.446 1.00 92.38 82 LEU A CA 1
ATOM 626 C C . LEU A 1 82 ? -0.345 2.316 2.698 1.00 92.38 82 LEU A C 1
ATOM 628 O O . LEU A 1 82 ? -0.840 2.358 3.820 1.00 92.38 82 LEU A O 1
ATOM 632 N N . SER A 1 83 ? 0.953 2.099 2.504 1.00 93.56 83 SER A N 1
ATOM 633 C CA . SER A 1 83 ? 1.907 1.873 3.588 1.00 93.56 83 SER A CA 1
ATOM 634 C C . SER A 1 83 ? 2.108 3.113 4.460 1.00 93.56 83 SER A C 1
ATOM 636 O O . SER A 1 83 ? 2.192 2.979 5.679 1.00 93.56 83 SER A O 1
ATOM 638 N N . SER A 1 84 ? 2.172 4.309 3.865 1.00 93.69 84 SER A N 1
ATOM 639 C CA . SER A 1 84 ? 2.333 5.561 4.611 1.00 93.69 84 SER A CA 1
ATOM 640 C C . SER A 1 84 ? 1.099 5.906 5.435 1.00 93.69 84 SER A C 1
ATOM 642 O O . SER A 1 84 ? 1.249 6.417 6.540 1.00 93.69 84 SER A O 1
ATOM 644 N N . GLU A 1 85 ? -0.094 5.579 4.939 1.00 92.94 85 GLU A N 1
ATOM 645 C CA . GLU A 1 85 ? -1.348 5.819 5.658 1.00 92.94 85 GLU A CA 1
ATOM 646 C C . GLU A 1 85 ? -1.595 4.782 6.760 1.00 92.94 85 GLU A C 1
ATOM 648 O O . GLU A 1 85 ? -1.945 5.128 7.887 1.00 92.94 85 GLU A O 1
ATOM 653 N N . LEU A 1 86 ? -1.387 3.494 6.467 1.00 91.69 86 LEU A N 1
ATOM 654 C CA . LEU A 1 86 ? -1.664 2.418 7.424 1.00 91.69 86 LEU A CA 1
ATOM 655 C C . LEU A 1 86 ? -0.582 2.276 8.498 1.00 91.69 86 LEU A C 1
ATOM 657 O O . LEU A 1 86 ? -0.880 1.852 9.616 1.00 91.69 86 LEU A O 1
ATOM 661 N N . CYS A 1 87 ? 0.670 2.565 8.141 1.00 93.94 87 CYS A N 1
ATOM 662 C CA . CYS A 1 87 ? 1.857 2.254 8.935 1.00 93.94 87 CYS A CA 1
ATOM 663 C C . CYS A 1 87 ? 2.919 3.367 8.832 1.00 93.94 87 CYS A C 1
ATOM 665 O O . CYS A 1 87 ? 4.065 3.097 8.458 1.00 93.94 87 CYS A O 1
ATOM 667 N N . PRO A 1 88 ? 2.588 4.626 9.187 1.00 92.44 88 PRO A N 1
ATOM 668 C CA . PRO A 1 88 ? 3.456 5.787 8.960 1.00 92.44 88 PRO A CA 1
ATOM 669 C C . PRO A 1 88 ? 4.825 5.673 9.642 1.00 92.44 88 PRO A C 1
ATOM 671 O O . PRO A 1 88 ? 5.841 6.098 9.091 1.00 92.44 88 PRO A O 1
ATOM 674 N N . HIS A 1 89 ? 4.868 5.084 10.840 1.00 91.12 89 HIS A N 1
ATOM 675 C CA . HIS A 1 89 ? 6.103 4.889 11.596 1.00 91.12 89 HIS A CA 1
ATOM 676 C C . HIS A 1 89 ? 7.057 3.919 10.886 1.00 91.12 89 HIS A C 1
ATOM 678 O O . HIS A 1 89 ? 8.207 4.265 10.613 1.00 91.12 89 HIS A O 1
ATOM 684 N N . ASP A 1 90 ? 6.565 2.735 10.527 1.00 89.38 90 ASP A N 1
ATOM 685 C CA . ASP A 1 90 ? 7.377 1.696 9.888 1.00 89.38 90 ASP A CA 1
ATOM 686 C C . ASP A 1 90 ? 7.766 2.098 8.463 1.00 89.38 90 ASP A C 1
ATOM 688 O O . ASP A 1 90 ? 8.892 1.855 8.028 1.00 89.38 90 ASP A O 1
ATOM 692 N N . PHE A 1 91 ? 6.878 2.810 7.762 1.00 91.50 91 PHE A N 1
ATOM 693 C CA . PHE A 1 91 ? 7.166 3.374 6.449 1.00 91.50 91 PHE A CA 1
ATOM 694 C C . PHE A 1 91 ? 8.305 4.402 6.508 1.00 91.50 91 PHE A C 1
ATOM 696 O O . PHE A 1 91 ? 9.205 4.388 5.660 1.00 91.50 91 PHE A O 1
ATOM 703 N N . LYS A 1 92 ? 8.314 5.266 7.532 1.00 90.94 92 LYS A N 1
ATOM 704 C CA . LYS A 1 92 ? 9.388 6.241 7.756 1.00 90.94 92 LYS A CA 1
ATOM 705 C C . LYS A 1 92 ? 10.720 5.555 8.052 1.00 90.94 92 LYS A C 1
ATOM 707 O O . LYS A 1 92 ? 11.727 5.927 7.454 1.00 90.94 92 LYS A O 1
ATOM 712 N N . TRP A 1 93 ? 10.740 4.554 8.932 1.00 89.31 93 TRP A N 1
ATOM 713 C CA . TRP A 1 93 ? 11.975 3.839 9.260 1.00 89.31 93 TRP A CA 1
ATOM 714 C C . TRP A 1 93 ? 12.523 3.053 8.079 1.00 89.31 93 TRP A C 1
ATOM 716 O O . TRP A 1 93 ? 13.698 3.210 7.753 1.00 89.31 93 TRP A O 1
ATOM 726 N N . LYS A 1 94 ? 11.672 2.309 7.365 1.00 88.69 94 LYS A N 1
ATOM 727 C CA . LYS A 1 94 ? 12.062 1.674 6.102 1.00 88.69 94 LYS A CA 1
ATOM 728 C C . LYS A 1 94 ? 12.684 2.699 5.157 1.00 88.69 94 LYS A C 1
ATOM 730 O O . LYS A 1 94 ? 13.742 2.441 4.597 1.00 88.69 94 LYS A O 1
ATOM 735 N N . SER A 1 95 ? 12.057 3.865 4.995 1.00 87.00 95 SER A N 1
ATOM 736 C CA . SER A 1 95 ? 12.589 4.912 4.121 1.00 87.00 95 SER A CA 1
ATOM 737 C C . SER A 1 95 ? 13.986 5.347 4.562 1.00 87.00 95 SER A C 1
ATOM 739 O O . SER A 1 95 ? 14.876 5.364 3.731 1.00 87.00 95 SER A O 1
ATOM 741 N N . ILE A 1 96 ? 14.225 5.599 5.852 1.00 86.69 96 ILE A N 1
ATOM 742 C CA . ILE A 1 96 ? 15.548 5.990 6.375 1.00 86.69 96 ILE A CA 1
ATOM 743 C C . ILE A 1 96 ? 16.611 4.913 6.104 1.00 86.69 96 ILE A C 1
ATOM 745 O O . ILE A 1 96 ? 17.667 5.219 5.557 1.00 86.69 96 ILE A O 1
ATOM 749 N N . TYR A 1 97 ? 16.330 3.656 6.450 1.00 83.75 97 TYR A N 1
ATOM 750 C CA . TYR A 1 97 ? 17.317 2.573 6.375 1.00 83.75 97 TYR A CA 1
ATOM 751 C C . TYR A 1 97 ? 17.505 1.995 4.965 1.00 83.75 97 TYR A C 1
ATOM 753 O O . TYR A 1 97 ? 18.522 1.359 4.691 1.00 83.75 97 TYR A O 1
ATOM 761 N N . CYS A 1 98 ? 16.556 2.226 4.055 1.00 81.44 98 CYS A N 1
ATOM 762 C CA . CYS A 1 98 ? 16.635 1.766 2.669 1.00 81.44 98 CYS A CA 1
ATOM 763 C C . CYS A 1 98 ? 17.018 2.872 1.664 1.00 81.44 98 CYS A C 1
ATOM 765 O O . CYS A 1 98 ? 17.302 2.544 0.513 1.00 81.44 98 CYS A O 1
ATOM 767 N N . PHE A 1 99 ? 17.047 4.159 2.050 1.00 74.50 99 PHE A N 1
ATOM 768 C CA . PHE A 1 99 ? 17.384 5.275 1.144 1.00 74.50 99 PHE A CA 1
ATOM 769 C C . PHE A 1 99 ? 18.852 5.260 0.690 1.00 74.50 99 PHE A C 1
ATOM 771 O O . PHE A 1 99 ? 19.152 5.623 -0.446 1.00 74.50 99 PHE A O 1
ATOM 778 N N . ASP A 1 100 ? 19.764 4.778 1.538 1.00 60.62 100 ASP A N 1
ATOM 779 C CA . ASP A 1 100 ? 21.215 4.826 1.287 1.00 60.62 100 ASP A CA 1
ATOM 780 C C . ASP A 1 100 ? 21.730 3.726 0.327 1.00 60.62 100 ASP A C 1
ATOM 782 O O . ASP A 1 100 ? 22.913 3.642 -0.003 1.00 60.62 100 ASP A O 1
ATOM 786 N N . GLN A 1 101 ? 20.831 2.881 -0.185 1.00 55.03 101 GLN A N 1
ATOM 787 C CA . GLN A 1 101 ? 21.152 1.749 -1.067 1.00 55.03 101 GLN A CA 1
ATOM 788 C C . GLN A 1 101 ? 21.278 2.137 -2.555 1.00 55.03 101 GLN A C 1
ATOM 790 O O . GLN A 1 101 ? 21.569 1.290 -3.398 1.00 55.03 101 GLN A O 1
ATOM 795 N N . LEU A 1 102 ? 21.091 3.417 -2.906 1.00 49.53 102 LEU A N 1
ATOM 796 C CA . LEU A 1 102 ? 21.297 3.919 -4.274 1.00 49.53 102 LEU A CA 1
ATOM 797 C C . LEU A 1 102 ? 22.778 4.181 -4.609 1.00 49.53 102 LEU A C 1
ATOM 799 O O . LEU A 1 102 ? 23.138 4.169 -5.785 1.00 49.53 102 LEU A O 1
ATOM 803 N N . ASN A 1 103 ? 23.642 4.362 -3.601 1.00 51.59 103 ASN A N 1
ATOM 804 C CA . ASN A 1 103 ? 25.057 4.711 -3.798 1.00 51.59 103 ASN A CA 1
ATOM 805 C C . ASN A 1 103 ? 26.039 3.556 -3.556 1.00 51.59 103 ASN A C 1
ATOM 807 O O . ASN A 1 103 ? 27.191 3.640 -3.975 1.00 51.59 103 ASN A O 1
ATOM 811 N N . ASN A 1 104 ? 25.598 2.457 -2.943 1.00 48.47 104 ASN A N 1
ATOM 812 C CA . ASN A 1 104 ? 26.400 1.250 -2.786 1.00 48.47 104 ASN A CA 1
ATOM 813 C C . ASN A 1 104 ? 25.609 0.051 -3.303 1.00 48.47 104 ASN A C 1
ATOM 815 O O . ASN A 1 104 ? 24.610 -0.344 -2.716 1.00 48.47 104 ASN A O 1
ATOM 819 N N . LYS A 1 105 ? 26.085 -0.564 -4.395 1.00 53.34 105 LYS A N 1
ATOM 820 C CA . LYS A 1 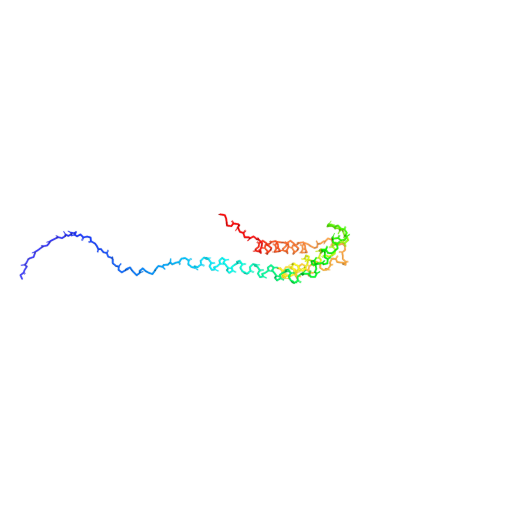105 ? 25.638 -1.886 -4.871 1.00 53.34 105 LYS A CA 1
ATOM 821 C C . LYS A 1 105 ? 26.085 -2.990 -3.902 1.00 53.34 105 LYS A C 1
ATOM 823 O O . LYS A 1 105 ? 26.809 -3.904 -4.285 1.00 53.34 105 LYS A O 1
ATOM 828 N N . SER A 1 106 ? 25.716 -2.890 -2.639 1.00 50.53 106 SER A N 1
ATOM 829 C CA . SER A 1 106 ? 26.073 -3.867 -1.627 1.00 50.53 106 SER A CA 1
ATOM 830 C C . SER A 1 106 ? 24.834 -4.082 -0.794 1.00 50.53 106 SER A C 1
ATOM 832 O O . SER A 1 106 ? 24.523 -3.218 0.008 1.00 50.53 106 SER A O 1
ATOM 834 N N . THR A 1 107 ? 24.135 -5.185 -1.091 1.00 58.59 107 THR A N 1
ATOM 835 C CA . THR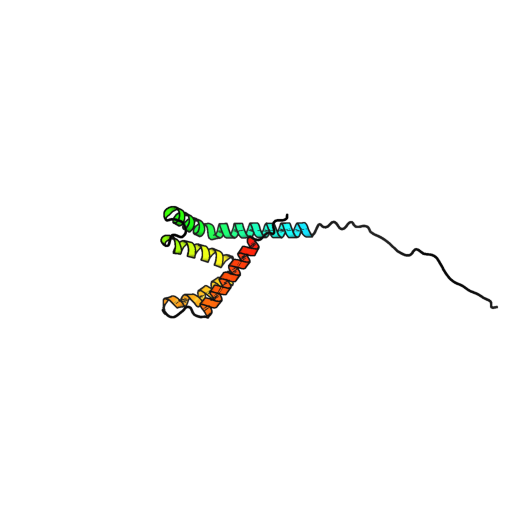 A 1 107 ? 23.164 -5.896 -0.239 1.00 58.59 107 THR A CA 1
ATOM 836 C C . THR A 1 107 ? 22.301 -5.011 0.660 1.00 58.59 107 THR A C 1
ATOM 838 O O . THR A 1 107 ? 22.822 -4.371 1.569 1.00 58.59 107 THR A O 1
ATOM 841 N N . GLN A 1 108 ? 20.970 -5.038 0.465 1.00 65.56 108 GLN A N 1
ATOM 842 C CA . GLN A 1 108 ? 20.027 -4.443 1.424 1.00 65.56 108 GLN A CA 1
ATOM 843 C C . GLN A 1 108 ? 20.526 -4.699 2.846 1.00 65.56 108 GLN A C 1
ATOM 845 O O . GLN A 1 108 ? 20.718 -5.855 3.217 1.00 65.56 108 GLN A O 1
ATOM 850 N N . SER A 1 109 ? 20.806 -3.619 3.582 1.00 79.75 109 SER A N 1
ATOM 851 C CA . SER A 1 109 ? 21.251 -3.715 4.972 1.00 79.75 109 SER A CA 1
ATOM 852 C C . SER A 1 109 ? 20.269 -4.604 5.730 1.00 79.75 109 SER A C 1
ATOM 854 O O . SER A 1 109 ? 19.062 -4.516 5.477 1.00 79.75 109 SER A O 1
ATOM 856 N N . ASP A 1 110 ? 20.761 -5.419 6.661 1.00 83.12 110 ASP A N 1
ATOM 857 C CA . ASP A 1 110 ? 19.911 -6.234 7.534 1.00 83.12 110 ASP A CA 1
ATOM 858 C C . ASP A 1 110 ? 18.818 -5.373 8.197 1.00 83.12 110 ASP A C 1
ATOM 860 O O . ASP A 1 110 ? 17.675 -5.812 8.326 1.00 83.12 110 ASP A O 1
ATOM 864 N N . ASP A 1 111 ? 19.119 -4.100 8.486 1.00 83.19 111 ASP A N 1
ATOM 865 C CA . ASP A 1 111 ? 18.148 -3.115 8.970 1.00 83.19 111 ASP A CA 1
ATOM 866 C C . ASP A 1 111 ? 17.053 -2.810 7.933 1.00 83.19 111 ASP A C 1
ATOM 868 O O . ASP A 1 111 ? 15.866 -2.815 8.253 1.00 83.19 111 A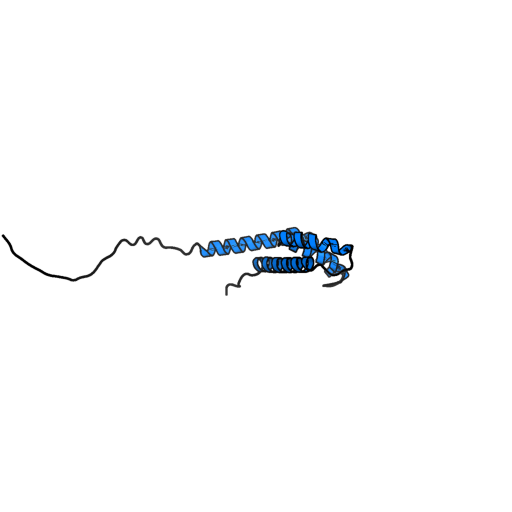SP A O 1
ATOM 872 N N . CYS A 1 112 ? 17.413 -2.587 6.665 1.00 86.25 112 CYS A N 1
ATOM 873 C CA . CYS A 1 112 ? 16.438 -2.351 5.595 1.00 86.25 112 CYS A CA 1
ATOM 874 C C . CYS A 1 112 ? 15.506 -3.559 5.410 1.00 86.25 112 CYS A C 1
ATOM 876 O O . CYS A 1 112 ? 14.297 -3.384 5.222 1.00 86.25 112 CYS A O 1
ATOM 878 N N . ILE A 1 113 ? 16.043 -4.778 5.513 1.00 88.19 113 ILE A N 1
ATOM 879 C CA . ILE A 1 113 ? 15.257 -6.017 5.458 1.00 88.19 113 ILE A CA 1
ATOM 880 C C . ILE A 1 113 ? 14.320 -6.097 6.670 1.00 88.19 113 ILE A C 1
ATOM 882 O O . ILE A 1 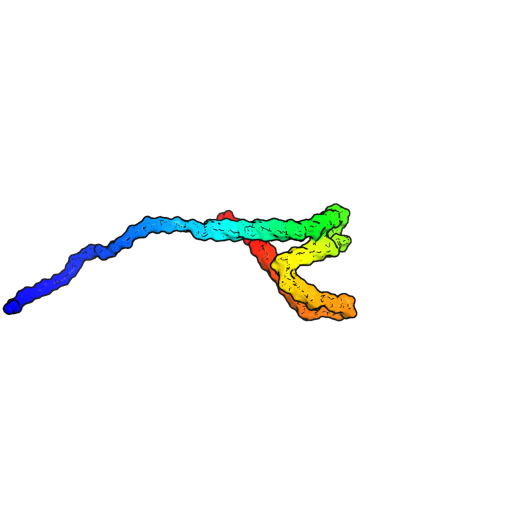113 ? 13.120 -6.324 6.504 1.00 88.19 113 ILE A O 1
ATOM 886 N N . ALA A 1 114 ? 14.830 -5.856 7.880 1.00 89.56 114 ALA A N 1
ATOM 887 C CA . ALA A 1 114 ? 14.043 -5.895 9.110 1.00 89.56 114 ALA A CA 1
ATOM 888 C C . ALA A 1 114 ? 12.880 -4.889 9.091 1.00 89.56 114 ALA A C 1
ATOM 890 O O . ALA A 1 114 ? 11.737 -5.262 9.365 1.00 89.56 114 ALA A O 1
ATOM 891 N N . PHE A 1 115 ? 13.131 -3.637 8.698 1.00 89.56 115 PHE A N 1
ATOM 892 C CA . PHE A 1 115 ? 12.085 -2.614 8.611 1.00 89.56 115 PHE A CA 1
ATOM 893 C C . PHE A 1 115 ? 11.119 -2.841 7.445 1.00 89.56 115 PHE A C 1
ATOM 895 O O . PHE A 1 115 ? 9.939 -2.516 7.572 1.00 89.56 115 PHE A O 1
ATOM 902 N N . SER A 1 116 ? 11.568 -3.443 6.338 1.00 89.44 116 SER A N 1
ATOM 903 C CA . SER A 1 116 ? 10.664 -3.862 5.258 1.00 89.44 116 SER A CA 1
ATOM 904 C C . SER A 1 116 ? 9.706 -4.958 5.731 1.00 89.44 116 SER A C 1
ATOM 906 O O . SER A 1 116 ? 8.501 -4.835 5.532 1.00 89.44 116 SER A O 1
ATOM 908 N N . ASN A 1 117 ? 10.212 -5.964 6.449 1.00 92.25 117 ASN A N 1
ATOM 909 C CA . ASN A 1 117 ? 9.384 -7.023 7.029 1.00 92.25 117 ASN A CA 1
ATOM 910 C C . ASN A 1 117 ? 8.405 -6.478 8.081 1.00 92.25 117 ASN A C 1
ATOM 912 O O . ASN A 1 117 ? 7.238 -6.873 8.101 1.00 92.25 117 ASN A O 1
ATOM 916 N N . SER A 1 118 ? 8.861 -5.554 8.935 1.00 93.44 118 SER A N 1
ATOM 917 C CA . SER A 1 118 ? 8.003 -4.883 9.920 1.00 93.44 118 SER A CA 1
ATOM 918 C C . SER A 1 118 ? 6.866 -4.125 9.239 1.00 93.44 118 SER A C 1
ATOM 920 O O . SER A 1 118 ? 5.708 -4.266 9.631 1.00 93.44 118 SER A O 1
ATOM 922 N N . LEU A 1 119 ? 7.179 -3.368 8.181 1.00 93.00 119 LEU A N 1
ATOM 923 C CA . LEU A 1 119 ? 6.177 -2.640 7.412 1.00 93.00 119 LEU A CA 1
ATOM 924 C C . LEU A 1 119 ? 5.155 -3.588 6.778 1.00 93.00 119 LEU A C 1
ATOM 926 O O . LEU A 1 119 ? 3.953 -3.363 6.915 1.00 93.00 119 LEU A O 1
ATOM 930 N N . ASP A 1 120 ? 5.611 -4.659 6.129 1.00 92.56 120 ASP A N 1
ATOM 931 C CA . ASP A 1 120 ? 4.729 -5.639 5.490 1.00 92.56 120 ASP A CA 1
ATOM 932 C C . ASP A 1 120 ? 3.793 -6.302 6.512 1.00 92.56 120 ASP A C 1
ATOM 934 O O . ASP A 1 120 ? 2.594 -6.472 6.260 1.00 92.56 120 ASP A O 1
ATOM 938 N N . GLN A 1 121 ? 4.310 -6.628 7.701 1.00 94.31 121 GLN A N 1
ATOM 939 C CA . GLN A 1 121 ? 3.508 -7.165 8.795 1.00 94.31 121 GLN A CA 1
ATOM 940 C C . GLN A 1 121 ? 2.477 -6.148 9.296 1.00 94.31 121 GLN A C 1
ATOM 942 O O . GLN A 1 121 ? 1.311 -6.508 9.480 1.00 94.31 121 GLN A O 1
ATOM 947 N N . CYS A 1 122 ? 2.878 -4.892 9.494 1.00 93.00 122 CYS A N 1
ATOM 948 C CA . CYS A 1 122 ? 1.970 -3.832 9.912 1.00 93.00 122 CYS A CA 1
ATOM 949 C C . CYS A 1 122 ? 0.845 -3.636 8.886 1.00 93.00 122 CYS A C 1
ATOM 951 O O . CYS A 1 122 ? -0.331 -3.684 9.252 1.00 93.00 122 CYS A O 1
ATOM 953 N N . VAL A 1 123 ? 1.178 -3.509 7.596 1.00 91.75 123 VAL A N 1
ATOM 954 C CA . VAL A 1 123 ? 0.196 -3.320 6.518 1.00 91.75 123 VAL A CA 1
ATOM 955 C C . VAL A 1 123 ? -0.776 -4.492 6.475 1.00 91.75 123 VAL A C 1
ATOM 957 O O . VAL A 1 123 ? -1.989 -4.283 6.431 1.00 91.75 123 VAL A O 1
ATOM 960 N N . LYS A 1 124 ? -0.276 -5.730 6.567 1.00 90.56 124 LYS A N 1
ATOM 961 C CA . LYS A 1 124 ? -1.117 -6.931 6.608 1.00 90.56 124 LYS A CA 1
ATOM 962 C C . LYS A 1 124 ? -2.096 -6.904 7.782 1.00 90.56 124 LYS A C 1
ATOM 964 O O . LYS A 1 124 ? -3.275 -7.184 7.584 1.00 90.56 124 LYS A O 1
ATOM 969 N N . LEU A 1 125 ? -1.637 -6.565 8.986 1.00 90.44 125 LEU A N 1
ATOM 970 C CA . LEU A 1 125 ? -2.493 -6.499 10.175 1.00 90.44 125 LEU A CA 1
ATOM 971 C C . LEU A 1 125 ? -3.520 -5.366 10.081 1.00 90.44 125 LEU A C 1
ATOM 973 O O . LEU A 1 125 ? -4.676 -5.559 10.454 1.00 90.44 125 LEU A O 1
ATOM 977 N N . SER A 1 126 ? -3.125 -4.199 9.573 1.00 88.31 126 SER A N 1
ATOM 978 C CA . SER A 1 126 ? -4.025 -3.061 9.380 1.00 88.31 126 SER A CA 1
ATOM 979 C C . SER A 1 126 ? -5.102 -3.376 8.343 1.00 88.31 126 SER A C 1
ATOM 981 O O . SER A 1 126 ? -6.285 -3.180 8.613 1.00 88.31 126 SER A O 1
ATOM 983 N N . LEU A 1 127 ? -4.729 -3.979 7.211 1.00 86.38 127 LEU A N 1
ATOM 984 C CA . LEU A 1 127 ? -5.688 -4.450 6.213 1.00 86.38 127 LEU A CA 1
ATOM 985 C C . LEU A 1 127 ? -6.599 -5.547 6.774 1.00 86.38 127 LEU A C 1
ATOM 987 O O . LEU A 1 127 ? -7.804 -5.487 6.569 1.00 86.38 127 LEU A O 1
ATOM 991 N N . GLN A 1 128 ? -6.079 -6.509 7.540 1.00 86.31 128 GLN A N 1
ATOM 992 C CA . GLN A 1 128 ? -6.921 -7.511 8.201 1.00 86.31 128 GLN A CA 1
ATOM 993 C C . GLN A 1 128 ? -7.924 -6.879 9.168 1.00 86.31 128 GLN A C 1
ATOM 995 O O . GLN A 1 128 ? -9.065 -7.316 9.219 1.00 86.31 128 GLN A O 1
ATOM 1000 N N . LYS A 1 129 ? -7.549 -5.839 9.918 1.00 84.06 129 LYS A N 1
ATOM 1001 C CA . LYS A 1 129 ? -8.492 -5.131 10.801 1.00 84.06 129 LYS A CA 1
ATOM 1002 C C . LYS A 1 129 ? -9.601 -4.433 10.016 1.00 84.06 129 LYS A C 1
ATOM 1004 O O . LYS A 1 129 ? -10.743 -4.438 10.471 1.00 84.06 129 LYS A O 1
ATOM 1009 N N . ILE A 1 130 ? -9.263 -3.859 8.863 1.00 81.00 130 ILE A N 1
ATOM 1010 C CA . ILE A 1 130 ? -10.210 -3.174 7.977 1.00 81.00 130 ILE A CA 1
ATOM 1011 C C . ILE A 1 130 ? -11.159 -4.184 7.311 1.00 81.00 130 ILE A C 1
ATOM 1013 O O . ILE A 1 130 ? -12.368 -3.975 7.322 1.00 81.00 130 ILE A O 1
ATOM 1017 N N . TRP A 1 131 ? -10.627 -5.295 6.789 1.00 75.69 131 TRP A N 1
ATOM 1018 C CA . TRP A 1 131 ? -11.354 -6.211 5.902 1.00 75.69 131 TRP A CA 1
ATOM 1019 C C . TRP A 1 131 ? -11.895 -7.484 6.567 1.00 75.69 131 TRP A C 1
ATOM 1021 O O . TRP A 1 131 ? -12.894 -8.023 6.097 1.00 75.69 131 TRP A O 1
ATOM 1031 N N . ASN A 1 132 ? -11.309 -7.973 7.668 1.00 71.75 132 ASN A N 1
ATOM 1032 C CA . ASN A 1 132 ? -11.872 -9.123 8.379 1.00 71.75 132 ASN A CA 1
ATOM 1033 C C . ASN A 1 132 ? -13.027 -8.667 9.277 1.00 71.75 132 ASN A C 1
ATOM 1035 O O . ASN A 1 132 ? -12.838 -8.103 10.363 1.00 71.75 132 ASN A O 1
ATOM 1039 N N . THR A 1 133 ? -14.236 -8.983 8.830 1.00 56.12 133 THR A N 1
ATOM 1040 C CA . THR A 1 133 ? -15.403 -9.188 9.688 1.00 56.12 133 THR A CA 1
ATOM 1041 C C . THR A 1 133 ? -15.702 -10.688 9.649 1.00 56.12 133 THR A C 1
ATOM 1043 O O . THR A 1 133 ? -15.719 -11.240 8.551 1.00 56.12 133 THR A O 1
ATOM 1046 N N . PRO A 1 134 ? -15.897 -11.381 10.787 1.00 48.12 134 PRO A N 1
ATOM 1047 C CA . PRO A 1 134 ? -16.509 -12.701 10.744 1.00 48.12 134 PRO A CA 1
ATOM 1048 C C . PRO A 1 134 ? -17.899 -12.543 10.122 1.00 48.12 134 PRO A C 1
ATOM 1050 O O . PRO A 1 134 ? -18.700 -11.747 10.618 1.00 48.12 134 PRO A O 1
ATOM 1053 N N . GLU A 1 135 ? -18.161 -13.259 9.029 1.00 42.09 135 GLU A N 1
ATOM 1054 C CA . GLU A 1 135 ? -19.525 -13.495 8.564 1.00 42.09 135 GLU A CA 1
ATOM 1055 C C . GLU A 1 135 ? -20.319 -14.023 9.766 1.00 42.09 135 GLU A C 1
ATOM 1057 O O . GLU A 1 135 ? -19.997 -15.069 10.328 1.00 42.09 135 GLU A O 1
ATOM 1062 N N . GLN A 1 136 ? -21.288 -13.238 10.237 1.00 38.34 136 GLN A N 1
ATOM 1063 C CA . GLN A 1 136 ? -22.260 -13.696 11.222 1.00 38.34 136 GLN A CA 1
ATOM 1064 C C . GLN A 1 136 ? -23.205 -14.640 10.472 1.00 38.34 136 GLN A C 1
ATOM 1066 O O . GLN A 1 136 ? -24.121 -14.176 9.793 1.00 38.34 136 GLN A O 1
ATOM 1071 N N . HIS A 1 137 ? -22.919 -15.939 10.538 1.00 37.19 137 HIS A N 1
ATOM 1072 C CA . HIS A 1 137 ? -23.838 -17.012 10.166 1.00 37.19 137 HIS A CA 1
ATOM 1073 C C . HIS A 1 137 ? -24.475 -17.605 11.421 1.00 37.19 137 HIS A C 1
ATOM 1075 O O . HIS A 1 137 ? -23.736 -17.806 12.414 1.00 37.19 137 HIS A O 1
#

Organism: NCBI:txid133409

Sequence (137 aa):
MSTTTTTTAADNGNQMIGNILSKTPFGQDQQLQQQQQQKITTAEQLATTCQIQFDTIYQCETKYGNNSPVCSSFLTAYKNCLSSELCPHDFKWKSIYCFDQLNNKSTQSDDCIAFSNSLDQCVKLSLQKIWNTPEQH

Secondary structure (DSSP, 8-state):
--------------------------HHHHHHHHHHHHHHHHHHHHHHHTHHHHHHHHHHHHHH-TT-GGGHHHHHHHHHHHHHHH-HHHHHHHHHHHHGGGS--S---HHHHHHHHHHHHHHHHHHHHHH------